Protein AF-A0A0Q6KC93-F1 (afdb_monomer)

Nearest PDB structures (foldseek):
  3crn-assembly1_B  TM=9.146E-01  e=5.328E-09  Methanospirillum hungatei JF-1
  3hv2-assembly1_B  TM=8.925E-01  e=4.393E-09  Pseudomonas protegens Pf-5
  1mvo-assembly1_A-2  TM=8.920E-01  e=1.809E-08  Bacillus subtilis
  6ifh-assembly1_A  TM=8.551E-01  e=2.660E-08  Paenisporosarcina sp. TG-14
  6ont-assembly1_A-2  TM=8.760E-01  e=3.227E-08  Francisella tularensis subsp. novicida U112

Sequence (171 aa):
MLIFGLAVVVIMWRWTAHRGRGTTATITLAAVADGGEAAPAPAEAAEAQERAGSRRLSILAADDDALVLMNTGDLLEDLGLEVAPAYSSQDALEQLSGRDFDRVVTDHAMPRMTGAQLIAEAGARKPALPILLATGYADLPPGVGPIDVPRLSKPFSQLELKRAIETLIRA

pLDDT: mean 75.63, std 21.73, range [31.95, 98.0]

Foldseek 3Di:
DDDDDDPDDDFDWDWDDDPPDDTDGDGDDDDPPPDDDDPDDPVVVVVVVVLVPDDAFEEEEEALPPVVQVVVCVLQVVVVHHYDYDNALVSSVVVVVVDDGQEYEYEQDGPPAGVLNSLVVSCVVPVQHAYEYEYEPPRDDPPPPPPVHHYDYPPDDSVSVVVSVVVRDRD

Structure (mmCIF, N/CA/C/O backbone):
data_AF-A0A0Q6KC93-F1
#
_entry.id   AF-A0A0Q6KC93-F1
#
loop_
_atom_site.group_PDB
_atom_site.id
_atom_site.type_symbol
_atom_site.label_atom_id
_atom_site.label_alt_id
_atom_site.label_comp_id
_atom_site.label_asym_id
_atom_site.label_entity_id
_atom_site.label_seq_id
_atom_site.pdbx_PDB_ins_code
_atom_site.Cartn_x
_atom_site.Cartn_y
_atom_site.Cartn_z
_atom_site.occupancy
_atom_site.B_iso_or_equiv
_atom_site.auth_seq_id
_atom_site.auth_comp_id
_atom_site.auth_asym_id
_atom_site.auth_atom_id
_atom_site.pdbx_PDB_model_num
ATOM 1 N N . MET A 1 1 ? 27.227 -25.083 29.163 1.00 38.88 1 MET A N 1
ATOM 2 C CA . MET A 1 1 ? 27.784 -25.346 27.820 1.00 38.88 1 MET A CA 1
ATOM 3 C C . MET A 1 1 ? 26.665 -25.935 26.976 1.00 38.88 1 MET A C 1
ATOM 5 O O . MET A 1 1 ? 26.320 -27.087 27.183 1.00 38.88 1 MET A O 1
ATOM 9 N N . LEU A 1 2 ? 26.019 -25.117 26.144 1.00 31.95 2 LEU A N 1
ATOM 10 C CA . LEU A 1 2 ? 24.904 -25.508 25.274 1.00 31.95 2 LEU A CA 1
ATOM 11 C C . LEU A 1 2 ? 25.196 -24.919 23.894 1.00 31.95 2 LEU A C 1
ATOM 13 O O . LEU A 1 2 ? 25.348 -23.709 23.752 1.00 31.95 2 LEU A O 1
ATOM 17 N N . ILE A 1 3 ? 25.385 -25.807 22.925 1.00 37.19 3 ILE A N 1
ATOM 18 C CA . ILE A 1 3 ? 25.786 -25.504 21.555 1.00 37.19 3 ILE A CA 1
ATOM 19 C C . ILE A 1 3 ? 24.483 -25.419 20.755 1.00 37.19 3 ILE A C 1
ATOM 21 O O . ILE A 1 3 ? 23.786 -26.423 20.623 1.00 37.19 3 ILE A O 1
ATOM 25 N N . PHE A 1 4 ? 24.115 -24.228 20.280 1.00 35.84 4 PHE A N 1
ATOM 26 C CA . PHE A 1 4 ? 22.975 -24.056 19.379 1.00 35.84 4 PHE A CA 1
ATOM 27 C C . PHE A 1 4 ? 23.345 -24.600 17.993 1.00 35.84 4 PHE A C 1
ATOM 29 O O . PHE A 1 4 ? 24.310 -24.148 17.376 1.00 35.84 4 PHE A O 1
ATOM 36 N N . GLY A 1 5 ? 22.593 -25.600 17.529 1.00 36.56 5 GLY A N 1
ATOM 37 C CA . GLY A 1 5 ? 22.724 -26.182 16.198 1.00 36.56 5 GLY A CA 1
ATOM 38 C C . GLY A 1 5 ? 22.199 -25.223 15.133 1.00 36.56 5 GLY A C 1
ATOM 39 O O . GLY A 1 5 ? 21.010 -24.923 15.088 1.00 36.56 5 GLY A O 1
ATOM 40 N N . LEU A 1 6 ? 23.101 -24.740 14.283 1.00 35.72 6 LEU A N 1
ATOM 41 C CA . LEU A 1 6 ? 22.797 -23.943 13.101 1.00 35.72 6 LEU A CA 1
ATOM 42 C C . LEU A 1 6 ? 22.115 -24.843 12.056 1.00 35.72 6 LEU A C 1
ATOM 44 O O . LEU A 1 6 ? 22.758 -25.722 11.483 1.00 35.72 6 LEU A O 1
ATOM 48 N N . ALA A 1 7 ? 20.824 -24.635 11.796 1.00 35.94 7 ALA A N 1
ATOM 49 C CA . ALA A 1 7 ? 20.159 -25.228 10.641 1.00 35.94 7 ALA A CA 1
ATOM 50 C C . ALA A 1 7 ? 20.674 -24.530 9.372 1.00 35.94 7 ALA A C 1
ATOM 52 O O . ALA A 1 7 ? 20.319 -23.391 9.078 1.00 35.94 7 ALA A O 1
ATOM 53 N N . VAL A 1 8 ? 21.566 -25.197 8.642 1.00 34.81 8 VAL A N 1
ATOM 54 C CA . VAL A 1 8 ? 22.053 -24.728 7.342 1.00 34.81 8 VAL A CA 1
ATOM 55 C C . VAL A 1 8 ? 21.004 -25.080 6.288 1.00 34.81 8 VAL A C 1
ATOM 57 O O . VAL A 1 8 ? 20.840 -26.246 5.933 1.00 34.81 8 VAL A O 1
ATOM 60 N N . VAL A 1 9 ? 20.292 -24.077 5.775 1.00 36.47 9 VAL A N 1
ATOM 61 C CA . VAL A 1 9 ? 19.440 -24.222 4.587 1.00 36.47 9 VAL A CA 1
ATOM 62 C C . VAL A 1 9 ? 20.351 -24.246 3.358 1.00 36.47 9 VAL A C 1
ATOM 64 O O . VAL A 1 9 ? 20.934 -23.231 2.982 1.00 36.47 9 VAL A O 1
ATOM 67 N N . VAL A 1 10 ? 20.517 -25.418 2.743 1.00 37.97 10 VAL A N 1
ATOM 68 C CA . VAL A 1 10 ? 21.302 -25.577 1.510 1.00 37.97 10 VAL A CA 1
ATOM 69 C C . VAL A 1 10 ? 20.408 -25.265 0.309 1.00 37.97 10 VAL A C 1
ATOM 71 O O . VAL A 1 10 ? 19.539 -26.055 -0.049 1.00 37.97 10 VAL A O 1
ATOM 74 N N . ILE A 1 11 ? 20.632 -24.117 -0.331 1.00 42.44 11 ILE A N 1
ATOM 75 C CA . ILE A 1 11 ? 19.969 -23.741 -1.587 1.00 42.44 11 ILE A CA 1
ATOM 76 C C . ILE A 1 11 ? 20.840 -24.241 -2.748 1.00 42.44 11 ILE A C 1
ATOM 78 O O . ILE A 1 11 ? 21.906 -23.687 -3.015 1.00 42.44 11 ILE A O 1
ATOM 82 N N . MET A 1 12 ? 20.412 -25.305 -3.433 1.00 41.84 12 MET A N 1
ATOM 83 C CA . MET A 1 12 ? 21.153 -25.893 -4.556 1.00 41.84 12 MET A CA 1
ATOM 84 C C . MET A 1 12 ? 20.623 -25.361 -5.892 1.00 41.84 12 MET A C 1
ATOM 86 O O . MET A 1 12 ? 19.513 -25.680 -6.308 1.00 41.84 12 MET A O 1
ATOM 90 N N . TRP A 1 13 ? 21.436 -24.565 -6.586 1.00 41.69 13 TRP A N 1
ATOM 91 C CA . TRP A 1 13 ? 21.115 -24.029 -7.910 1.00 41.69 13 TRP A CA 1
ATOM 92 C C . TRP A 1 13 ? 21.650 -24.968 -8.997 1.00 41.69 13 TRP A C 1
ATOM 94 O O . TRP A 1 13 ? 22.854 -25.219 -9.050 1.00 41.69 13 TRP A O 1
ATOM 104 N N . ARG A 1 14 ? 20.789 -25.464 -9.897 1.00 44.19 14 ARG A N 1
ATOM 105 C CA . ARG A 1 14 ? 21.222 -26.214 -11.089 1.00 44.19 14 ARG A CA 1
ATOM 106 C C . ARG A 1 14 ? 20.671 -25.568 -12.355 1.00 44.19 14 ARG A C 1
ATOM 108 O O . ARG A 1 14 ? 19.473 -25.601 -12.603 1.00 44.19 14 ARG A O 1
ATOM 115 N N . TRP A 1 15 ? 21.567 -24.999 -13.157 1.00 42.22 15 TRP A N 1
ATOM 116 C CA . TRP A 1 15 ? 21.251 -24.414 -14.459 1.00 42.22 15 TRP A CA 1
ATOM 117 C C . TRP A 1 15 ? 21.674 -25.376 -15.570 1.00 42.22 15 TRP A C 1
ATOM 119 O O . TRP A 1 15 ? 22.833 -25.783 -15.627 1.00 42.22 15 TRP A O 1
ATOM 129 N N . THR A 1 16 ? 20.763 -25.711 -16.481 1.00 47.91 16 THR A N 1
ATOM 130 C CA . THR A 1 16 ? 21.095 -26.369 -17.753 1.00 47.91 16 THR A CA 1
ATOM 131 C C . THR A 1 16 ? 20.615 -25.480 -18.890 1.00 47.91 16 THR A C 1
ATOM 133 O O . THR A 1 16 ? 19.413 -25.329 -19.091 1.00 47.91 16 THR A O 1
ATOM 136 N N . ALA A 1 17 ? 21.548 -24.866 -19.617 1.00 44.34 17 ALA A N 1
ATOM 137 C CA . ALA A 1 17 ? 21.247 -24.048 -20.786 1.00 44.34 17 ALA A CA 1
ATOM 138 C C . ALA A 1 17 ? 21.820 -24.706 -22.047 1.00 44.34 17 ALA A C 1
ATOM 140 O O . ALA A 1 17 ? 23.004 -25.034 -22.105 1.00 44.34 17 ALA A O 1
ATOM 141 N N . HIS A 1 18 ? 20.989 -24.845 -23.081 1.00 55.06 18 HIS A N 1
ATOM 142 C CA . HIS A 1 18 ? 21.415 -25.213 -24.430 1.00 55.06 18 HIS A CA 1
ATOM 143 C C . HIS A 1 18 ? 21.065 -24.059 -25.377 1.00 55.06 18 HIS A C 1
ATOM 145 O O . HIS A 1 18 ? 19.914 -23.617 -25.419 1.00 55.06 18 HIS A O 1
ATOM 151 N N . ARG A 1 19 ? 22.046 -23.543 -26.136 1.00 48.16 19 ARG A N 1
ATOM 152 C CA . ARG A 1 19 ? 21.802 -22.466 -27.113 1.00 48.16 19 ARG A CA 1
ATOM 153 C C . ARG A 1 19 ? 20.715 -22.911 -28.105 1.00 48.16 19 ARG A C 1
ATOM 155 O O . ARG A 1 19 ? 20.886 -23.913 -28.791 1.00 48.16 19 ARG A O 1
ATOM 162 N N . GLY A 1 20 ? 19.611 -22.162 -28.163 1.00 54.56 20 GLY A N 1
ATOM 163 C CA . GLY A 1 20 ? 18.525 -22.347 -29.136 1.00 54.56 20 GLY A CA 1
ATOM 164 C C . GLY A 1 20 ? 17.288 -23.139 -28.682 1.00 54.56 20 GLY A C 1
ATOM 165 O O . GLY A 1 20 ? 16.437 -23.394 -29.527 1.00 54.56 20 GLY A O 1
ATOM 166 N N . ARG A 1 21 ? 17.146 -23.537 -27.402 1.00 55.81 21 ARG A N 1
ATOM 167 C CA . ARG A 1 21 ? 15.979 -24.328 -26.924 1.00 55.81 21 ARG A CA 1
ATOM 168 C C . ARG A 1 21 ? 15.258 -23.805 -25.669 1.00 55.81 21 ARG A C 1
ATOM 170 O O . ARG A 1 21 ? 14.437 -24.514 -25.100 1.00 55.81 21 ARG A O 1
ATOM 177 N N . GLY A 1 22 ? 15.502 -22.555 -25.284 1.00 44.25 22 GLY A N 1
ATOM 178 C CA . GLY A 1 22 ? 14.903 -21.960 -24.086 1.00 44.25 22 GLY A CA 1
ATOM 179 C C . GLY A 1 22 ? 15.606 -22.380 -22.791 1.00 44.25 22 GLY A C 1
ATOM 180 O O . GLY A 1 22 ? 16.408 -23.314 -22.767 1.00 44.25 22 GLY A O 1
ATOM 181 N N . THR A 1 23 ? 15.331 -21.638 -21.721 1.00 51.00 23 THR A N 1
ATOM 182 C CA . THR A 1 23 ? 15.936 -21.819 -20.395 1.00 51.00 23 THR A CA 1
ATOM 183 C C . THR A 1 23 ? 14.866 -22.353 -19.449 1.00 51.00 23 THR A C 1
ATOM 185 O O . THR A 1 23 ? 13.831 -21.718 -19.281 1.00 51.00 23 THR A O 1
ATOM 188 N N . THR A 1 24 ? 15.092 -23.516 -18.834 1.00 44.88 24 THR A N 1
ATOM 189 C CA . THR A 1 24 ? 14.241 -24.042 -17.754 1.00 44.88 24 THR A CA 1
ATOM 190 C C . THR A 1 24 ? 15.027 -23.972 -16.453 1.00 44.88 24 THR A C 1
ATOM 192 O O . THR A 1 24 ? 16.073 -24.607 -16.330 1.00 44.88 24 THR A O 1
ATOM 195 N N . ALA A 1 25 ? 14.538 -23.182 -15.499 1.00 42.47 25 ALA A N 1
ATOM 196 C CA . ALA A 1 25 ? 15.054 -23.145 -14.138 1.00 42.47 25 ALA A CA 1
ATOM 197 C C . ALA A 1 25 ? 14.071 -23.894 -13.232 1.00 42.47 25 ALA A C 1
ATOM 199 O O . ALA A 1 25 ? 12.903 -23.525 -13.141 1.00 42.47 25 ALA A O 1
ATOM 200 N N . THR A 1 26 ? 14.535 -24.961 -12.587 1.00 44.00 26 THR A N 1
ATOM 201 C CA . THR A 1 26 ? 13.750 -25.717 -11.605 1.00 44.00 26 THR A CA 1
ATOM 202 C C . THR A 1 26 ? 14.267 -25.380 -10.217 1.00 44.00 26 THR A C 1
ATOM 204 O O . THR A 1 26 ? 15.434 -25.628 -9.914 1.00 44.00 26 THR A O 1
ATOM 207 N N . ILE A 1 27 ? 13.400 -24.826 -9.372 1.00 63.44 27 ILE A N 1
ATOM 208 C CA . ILE A 1 27 ? 13.693 -24.580 -7.960 1.00 63.44 27 ILE A CA 1
ATOM 209 C C . ILE A 1 27 ? 13.099 -25.741 -7.163 1.00 63.44 27 ILE A C 1
ATOM 211 O O . ILE A 1 27 ? 11.928 -26.071 -7.328 1.00 63.44 27 ILE A O 1
ATOM 215 N N . THR A 1 28 ? 13.911 -26.382 -6.321 1.00 47.75 28 THR A N 1
ATOM 216 C CA . THR A 1 28 ? 13.444 -27.403 -5.372 1.00 47.75 28 THR A CA 1
ATOM 217 C C . THR A 1 28 ? 13.583 -26.837 -3.967 1.00 47.75 28 THR A C 1
ATOM 219 O O . THR A 1 28 ? 14.697 -26.599 -3.505 1.00 47.75 28 THR A O 1
ATOM 222 N N . LEU A 1 29 ? 12.452 -26.592 -3.311 1.00 62.19 29 LEU A N 1
ATOM 223 C CA . LEU A 1 29 ? 12.385 -26.180 -1.912 1.00 62.19 29 LEU A CA 1
ATOM 224 C C . LEU A 1 29 ? 12.108 -27.424 -1.067 1.00 62.19 29 LEU A C 1
ATOM 226 O O . LEU A 1 29 ? 11.199 -28.195 -1.376 1.00 62.19 29 LEU A O 1
ATOM 230 N N . ALA A 1 30 ? 12.893 -27.632 -0.014 1.00 46.12 30 ALA A N 1
ATOM 231 C CA . ALA A 1 30 ? 12.567 -28.641 0.981 1.00 46.12 30 ALA A CA 1
ATOM 232 C C . ALA A 1 30 ? 11.374 -28.130 1.795 1.00 46.12 30 ALA A C 1
ATOM 234 O O . ALA A 1 30 ? 11.501 -27.157 2.537 1.00 46.12 30 ALA A O 1
ATOM 235 N N . ALA A 1 31 ? 10.215 -28.766 1.632 1.00 48.22 31 ALA A N 1
ATOM 236 C CA . ALA A 1 31 ? 9.082 -28.535 2.511 1.00 48.22 31 ALA A CA 1
ATOM 237 C C . ALA A 1 31 ? 9.454 -29.035 3.913 1.00 48.22 31 ALA A C 1
ATOM 239 O O . ALA A 1 31 ? 9.736 -30.221 4.103 1.00 48.22 31 ALA A O 1
ATOM 240 N N . VAL A 1 32 ? 9.471 -28.133 4.892 1.00 50.66 32 VAL A N 1
ATOM 241 C CA . VAL A 1 32 ? 9.404 -28.531 6.296 1.00 50.66 32 VAL A CA 1
ATOM 242 C C . VAL A 1 32 ? 7.960 -28.967 6.502 1.00 50.66 32 VAL A C 1
ATOM 244 O O . VAL A 1 32 ? 7.049 -28.157 6.356 1.00 50.66 32 VAL A O 1
ATOM 247 N N . ALA A 1 33 ? 7.739 -30.261 6.730 1.00 48.12 33 ALA A N 1
ATOM 248 C CA . ALA A 1 33 ? 6.437 -30.739 7.162 1.00 48.12 33 ALA A CA 1
ATOM 249 C C . ALA A 1 33 ? 6.180 -30.113 8.532 1.00 48.12 33 ALA A C 1
ATOM 251 O O . ALA A 1 33 ? 6.790 -30.539 9.515 1.00 48.12 33 ALA A O 1
ATOM 252 N N . ASP A 1 34 ? 5.353 -29.070 8.576 1.00 47.22 34 ASP A N 1
ATOM 253 C CA . ASP A 1 34 ? 4.895 -28.552 9.852 1.00 47.22 34 ASP A CA 1
ATOM 254 C C . ASP A 1 34 ? 4.010 -29.630 10.475 1.00 47.22 34 ASP A C 1
ATOM 256 O O . ASP A 1 34 ? 3.041 -30.123 9.886 1.00 47.22 34 ASP A O 1
ATOM 260 N N . GLY A 1 35 ? 4.490 -30.132 11.602 1.00 47.22 35 GLY A N 1
ATOM 261 C CA . GLY A 1 35 ? 3.932 -31.281 12.271 1.00 47.22 35 GLY A CA 1
ATOM 262 C C . GLY A 1 35 ? 2.678 -30.873 13.013 1.00 47.22 35 GLY A C 1
ATOM 263 O O . GLY A 1 35 ? 2.770 -30.237 14.051 1.00 47.22 35 GLY A O 1
ATOM 264 N N . GLY A 1 36 ? 1.539 -31.365 12.534 1.00 41.00 36 GLY A N 1
ATOM 265 C CA . GLY A 1 36 ? 0.337 -31.540 13.337 1.00 41.00 36 GLY A CA 1
ATOM 266 C C . GLY A 1 36 ? -0.481 -30.271 13.521 1.00 41.00 36 GLY A C 1
ATOM 267 O O . GLY A 1 36 ? -0.063 -29.312 14.158 1.00 41.00 36 GLY A O 1
ATOM 268 N N . GLU A 1 37 ? -1.716 -30.331 13.039 1.00 48.75 37 GLU A N 1
ATOM 269 C CA . GLU A 1 37 ? -2.778 -29.426 13.452 1.00 48.75 37 GLU A CA 1
ATOM 270 C C . GLU A 1 37 ? -3.057 -29.654 14.945 1.00 48.75 37 GLU A C 1
ATOM 272 O O . GLU A 1 37 ? -3.834 -30.521 15.351 1.00 48.75 37 GLU A O 1
ATOM 277 N N . ALA A 1 38 ? -2.310 -28.934 15.779 1.00 50.03 38 ALA A N 1
ATOM 278 C CA . ALA A 1 38 ? -2.589 -28.796 17.191 1.00 50.03 38 ALA A CA 1
ATOM 279 C C . ALA A 1 38 ? -3.820 -27.899 17.330 1.00 50.03 38 ALA A C 1
ATOM 281 O O . ALA A 1 38 ? -3.885 -26.823 16.741 1.00 50.03 38 ALA A O 1
ATOM 282 N N . ALA A 1 39 ? -4.803 -28.357 18.105 1.00 57.16 39 ALA A N 1
ATOM 283 C CA . ALA A 1 39 ? -5.952 -27.542 18.470 1.00 57.16 39 ALA A CA 1
ATOM 284 C C . ALA A 1 39 ? -5.477 -26.183 19.023 1.00 57.16 39 ALA A C 1
ATOM 286 O O . ALA A 1 39 ? -4.507 -26.166 19.792 1.00 57.16 39 ALA A O 1
ATOM 287 N N . PRO A 1 40 ? -6.144 -25.074 18.655 1.00 48.06 40 PRO A N 1
ATOM 288 C CA . PRO A 1 40 ? -5.644 -23.741 18.940 1.00 48.06 40 PRO A CA 1
ATOM 289 C C . PRO A 1 40 ? -5.444 -23.539 20.440 1.00 48.06 40 PRO A C 1
ATOM 291 O O . PRO A 1 40 ? -6.283 -23.920 21.267 1.00 48.06 40 PRO A O 1
ATOM 294 N N . ALA A 1 41 ? -4.298 -22.966 20.795 1.00 57.56 41 ALA A N 1
ATOM 295 C CA . ALA A 1 41 ? -3.937 -22.723 22.182 1.00 57.56 41 ALA A CA 1
ATOM 296 C C . ALA A 1 41 ? -4.899 -21.684 22.803 1.00 57.56 41 ALA A C 1
ATOM 298 O O . ALA A 1 41 ? -5.410 -20.814 22.098 1.00 57.56 41 ALA A O 1
ATOM 299 N N . PRO A 1 42 ? -5.118 -21.684 24.132 1.00 57.75 42 PRO A N 1
ATOM 300 C CA . PRO A 1 42 ? -6.019 -20.734 24.801 1.00 57.75 42 PRO A CA 1
ATOM 301 C C . PRO A 1 42 ? -5.726 -19.244 24.530 1.00 57.75 42 PRO A C 1
ATOM 303 O O . PRO A 1 42 ? -6.614 -18.410 24.691 1.00 57.75 42 PRO A O 1
ATOM 306 N N . ALA A 1 43 ? -4.502 -18.907 24.109 1.00 56.88 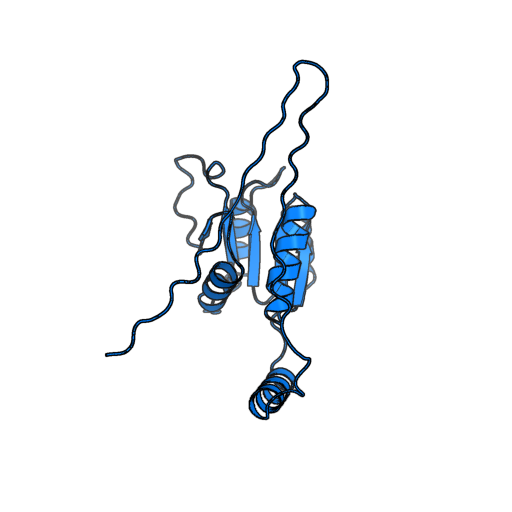43 ALA A N 1
ATOM 307 C CA . ALA A 1 43 ? -4.117 -17.559 23.694 1.00 56.88 43 ALA A CA 1
ATOM 308 C C . ALA A 1 43 ? -4.725 -17.152 22.334 1.00 56.88 43 ALA A C 1
ATOM 310 O O . ALA A 1 43 ? -5.199 -16.029 22.196 1.00 56.88 43 ALA A O 1
ATOM 311 N N . GLU A 1 44 ? -4.816 -18.068 21.365 1.00 54.91 44 GLU A N 1
ATOM 312 C CA . GLU A 1 44 ? -5.378 -17.794 20.031 1.00 54.91 44 GLU A CA 1
ATOM 313 C C . GLU A 1 44 ? -6.895 -17.568 20.085 1.00 54.91 44 GLU A C 1
ATOM 315 O O . GLU A 1 44 ? -7.432 -16.735 19.358 1.00 54.91 44 GLU A O 1
ATOM 320 N N . ALA A 1 45 ? -7.594 -18.254 20.996 1.00 54.78 45 ALA A N 1
ATOM 321 C CA . ALA A 1 45 ? -9.021 -18.034 21.231 1.00 54.78 45 ALA A CA 1
ATOM 322 C C . ALA A 1 45 ? -9.303 -16.651 21.849 1.00 54.78 45 ALA A C 1
ATOM 324 O O . ALA A 1 45 ? -10.288 -16.007 21.491 1.00 54.78 45 ALA A O 1
ATOM 325 N N . ALA A 1 46 ? -8.428 -16.169 22.739 1.00 56.41 46 ALA A N 1
ATOM 326 C CA . ALA A 1 46 ? -8.535 -14.830 23.316 1.00 56.41 46 ALA A CA 1
ATOM 327 C C . ALA A 1 46 ? -8.257 -13.736 22.268 1.00 56.41 46 ALA A C 1
ATOM 329 O O . ALA A 1 46 ? -9.023 -12.777 22.173 1.00 56.41 46 ALA A O 1
ATOM 330 N N . GLU A 1 47 ? -7.242 -13.921 21.417 1.00 54.81 47 GLU A N 1
ATOM 331 C CA . GLU A 1 47 ? -6.961 -13.020 20.291 1.00 54.81 47 GLU A CA 1
ATOM 332 C C . GLU A 1 47 ? -8.090 -13.008 19.250 1.00 54.81 47 GLU A C 1
ATOM 334 O O . GLU A 1 47 ? -8.436 -11.953 18.720 1.00 54.81 47 GLU A O 1
ATOM 339 N N . ALA A 1 48 ? -8.702 -14.160 18.960 1.00 53.84 48 ALA A N 1
ATOM 340 C CA . ALA A 1 48 ? -9.854 -14.244 18.063 1.00 53.84 48 ALA A CA 1
ATOM 341 C C . ALA A 1 48 ? -11.075 -13.493 18.625 1.00 53.84 48 ALA A C 1
ATOM 343 O O . ALA A 1 48 ? -11.803 -12.839 17.876 1.00 53.84 48 ALA A O 1
ATOM 344 N N . GLN A 1 49 ? -11.273 -13.541 19.945 1.00 51.03 49 GLN A N 1
ATOM 345 C CA . GLN A 1 49 ? -12.358 -12.840 20.631 1.00 51.03 49 GLN A CA 1
ATOM 346 C C . GLN A 1 49 ? -12.130 -11.319 20.688 1.00 51.03 49 GLN A C 1
ATOM 348 O O . GLN A 1 49 ? -13.082 -10.551 20.560 1.00 51.03 49 GLN A O 1
ATOM 353 N N . GLU A 1 50 ? -10.878 -10.870 20.810 1.00 54.34 50 GLU A N 1
ATOM 354 C CA . GLU A 1 50 ? -10.503 -9.452 20.724 1.00 54.34 50 GLU A CA 1
ATOM 355 C C . GLU A 1 50 ? -10.628 -8.914 19.284 1.00 54.34 50 GLU A C 1
ATOM 357 O O . GLU A 1 50 ? -11.190 -7.837 19.064 1.00 54.34 50 GLU A O 1
ATOM 362 N N . ARG A 1 51 ? -10.238 -9.711 18.274 1.00 54.41 51 ARG A N 1
ATOM 363 C CA . ARG A 1 51 ? -10.491 -9.409 16.849 1.00 54.41 51 ARG A CA 1
ATOM 364 C C . ARG A 1 51 ? -11.982 -9.318 16.521 1.00 54.41 51 ARG A C 1
ATOM 366 O O . ARG A 1 51 ? -12.354 -8.536 15.655 1.00 54.41 51 ARG A O 1
ATOM 373 N N . ALA A 1 52 ? -12.841 -10.075 17.206 1.00 53.50 52 ALA A N 1
ATOM 374 C CA . ALA A 1 52 ? -14.288 -10.028 16.989 1.00 53.50 52 ALA A CA 1
ATOM 375 C C . ALA A 1 52 ? -14.938 -8.710 17.465 1.00 53.50 52 ALA A C 1
ATOM 377 O O . ALA A 1 52 ? -16.025 -8.370 17.000 1.00 53.50 52 ALA A O 1
ATOM 378 N N . GLY A 1 53 ? -14.283 -7.961 18.364 1.00 51.59 53 GLY A N 1
ATOM 379 C CA . GLY A 1 53 ? -14.744 -6.651 18.847 1.00 51.59 53 GLY A CA 1
ATOM 380 C C . GLY A 1 53 ? -14.140 -5.446 18.114 1.00 51.59 53 GLY A C 1
ATOM 381 O O . GLY A 1 53 ? -14.700 -4.351 18.178 1.00 51.59 53 GLY A O 1
ATOM 382 N N . SER A 1 54 ? -13.022 -5.628 17.406 1.00 64.38 54 SER A N 1
ATOM 383 C CA . SER A 1 54 ? -12.347 -4.566 16.655 1.00 64.38 54 SER A CA 1
ATOM 384 C C . SER A 1 54 ? -12.812 -4.558 15.198 1.00 64.38 54 SER A C 1
ATOM 386 O O . SER A 1 54 ? -12.664 -5.545 14.477 1.00 64.38 54 SER A O 1
ATOM 388 N N . ARG A 1 55 ? -13.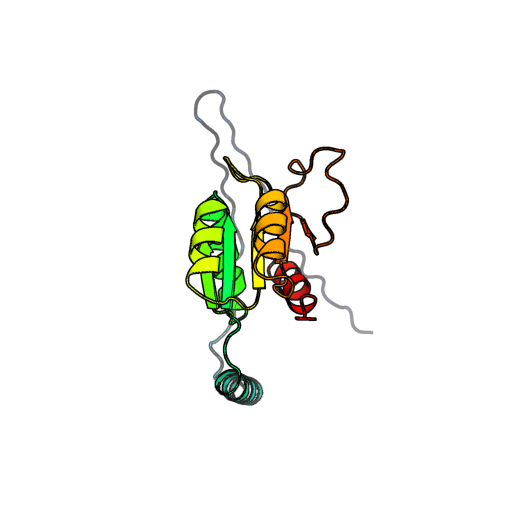392 -3.443 14.733 1.00 80.44 55 ARG A N 1
ATOM 389 C CA . ARG A 1 55 ? -13.727 -3.266 13.310 1.00 80.44 55 ARG A CA 1
ATOM 390 C C . ARG A 1 55 ? -12.448 -3.436 12.480 1.00 80.44 55 ARG A C 1
ATOM 392 O O . ARG A 1 55 ? -11.462 -2.746 12.732 1.00 80.44 55 ARG A O 1
ATOM 399 N N . ARG A 1 56 ? -12.488 -4.300 11.458 1.00 87.69 56 ARG A N 1
ATOM 400 C CA . ARG A 1 56 ? -11.386 -4.449 10.493 1.00 87.69 56 ARG A CA 1
ATOM 401 C C . ARG A 1 56 ? -11.096 -3.106 9.821 1.00 87.69 56 ARG A C 1
ATOM 403 O O . ARG A 1 56 ? -12.017 -2.433 9.356 1.00 87.69 56 ARG A O 1
ATOM 410 N N . LEU A 1 57 ? -9.824 -2.717 9.788 1.00 91.50 57 LEU A N 1
ATOM 411 C CA . LEU A 1 57 ? -9.394 -1.515 9.078 1.00 91.50 57 LEU A CA 1
ATOM 412 C C . LEU A 1 57 ? -9.558 -1.739 7.575 1.00 91.50 57 LEU A C 1
ATOM 414 O O . LEU A 1 57 ? -9.102 -2.756 7.053 1.00 91.50 57 LEU A O 1
ATOM 418 N N . SER A 1 58 ? -10.184 -0.781 6.896 1.00 95.38 58 SER A N 1
ATOM 419 C CA . SER A 1 58 ? -10.382 -0.831 5.447 1.00 95.38 58 SER A CA 1
ATOM 420 C C . SER A 1 58 ? -9.239 -0.116 4.724 1.00 95.38 58 SER A C 1
ATOM 422 O O . SER A 1 58 ? -8.981 1.064 4.969 1.00 95.38 58 SER A O 1
ATOM 424 N N . ILE A 1 59 ? -8.544 -0.821 3.837 1.00 96.44 59 ILE A N 1
ATOM 425 C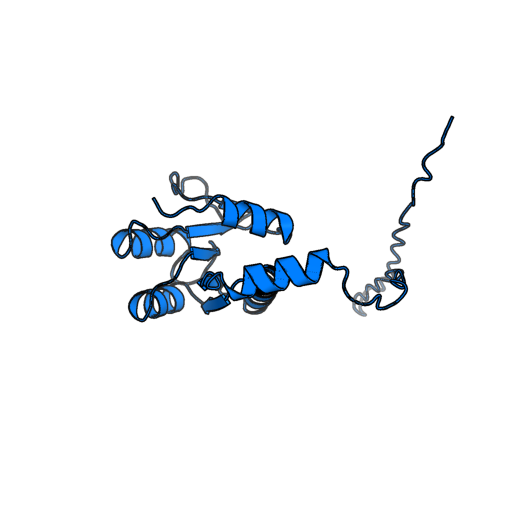 CA . ILE A 1 59 ? -7.374 -0.347 3.097 1.00 96.44 59 ILE A CA 1
ATOM 426 C C . ILE A 1 59 ? -7.709 -0.304 1.609 1.00 96.44 59 ILE A C 1
ATOM 428 O O . ILE A 1 59 ? -8.138 -1.302 1.038 1.00 96.44 59 ILE A O 1
ATOM 432 N N . LEU A 1 60 ? -7.461 0.830 0.961 1.00 97.88 60 LEU A N 1
ATOM 433 C CA . LEU A 1 60 ? -7.445 0.916 -0.499 1.00 97.88 60 LEU A CA 1
ATOM 434 C C . LEU A 1 60 ? -6.030 0.610 -0.996 1.00 97.88 60 LEU A C 1
ATOM 436 O O . LEU A 1 60 ? -5.099 1.335 -0.649 1.00 97.88 60 LEU A O 1
ATOM 440 N N . ALA A 1 61 ? -5.863 -0.441 -1.791 1.00 97.75 61 ALA A N 1
ATOM 441 C CA . ALA A 1 61 ? -4.595 -0.797 -2.419 1.00 97.75 61 ALA A CA 1
ATOM 442 C C . ALA A 1 61 ? -4.646 -0.432 -3.909 1.00 97.75 61 ALA A C 1
ATOM 444 O O . ALA A 1 61 ? -5.554 -0.874 -4.605 1.00 97.75 61 ALA A O 1
ATOM 445 N N . ALA A 1 62 ? -3.703 0.378 -4.390 1.00 97.44 62 ALA A N 1
ATOM 446 C CA . ALA A 1 62 ? -3.651 0.850 -5.771 1.00 97.44 62 ALA A CA 1
ATOM 447 C C . ALA A 1 62 ? -2.338 0.453 -6.455 1.00 97.44 62 ALA A C 1
ATOM 449 O O . ALA A 1 62 ? -1.262 0.851 -6.008 1.00 97.44 62 ALA A O 1
ATOM 450 N N . ASP A 1 63 ? -2.436 -0.311 -7.538 1.00 95.56 63 ASP A N 1
ATOM 451 C CA . ASP A 1 63 ? -1.311 -0.742 -8.374 1.00 95.56 63 ASP A CA 1
ATOM 452 C C . ASP A 1 63 ? -1.864 -1.124 -9.758 1.00 95.56 63 ASP A C 1
ATOM 454 O O . ASP A 1 63 ? -2.941 -1.720 -9.844 1.00 95.56 63 ASP A O 1
ATOM 458 N N . ASP A 1 64 ? -1.193 -0.745 -10.846 1.00 95.12 64 ASP A N 1
ATOM 459 C CA . ASP A 1 64 ? -1.641 -1.084 -12.201 1.00 95.12 64 ASP A CA 1
ATOM 460 C C . ASP A 1 64 ? -1.232 -2.498 -12.635 1.00 95.12 64 ASP A C 1
ATOM 462 O O . ASP A 1 64 ? -1.841 -3.059 -13.553 1.00 95.12 64 ASP A O 1
ATOM 466 N N . ASP A 1 65 ? -0.264 -3.112 -11.950 1.00 95.06 65 ASP A N 1
ATOM 467 C CA . ASP A 1 65 ? 0.055 -4.522 -12.123 1.00 95.06 65 ASP A CA 1
ATOM 468 C C . ASP A 1 65 ? -0.869 -5.379 -11.245 1.00 95.06 65 ASP A C 1
ATOM 470 O O . ASP A 1 65 ? -0.743 -5.452 -10.020 1.00 95.06 65 ASP A O 1
ATOM 474 N N . ALA A 1 66 ? -1.799 -6.085 -11.893 1.00 94.75 66 ALA A N 1
ATOM 475 C CA . ALA A 1 66 ? -2.775 -6.928 -11.212 1.00 94.75 66 ALA A CA 1
ATOM 476 C C . ALA A 1 66 ? -2.138 -8.019 -10.332 1.00 94.75 66 ALA A C 1
ATOM 478 O O . ALA A 1 66 ? -2.702 -8.347 -9.292 1.00 94.75 66 ALA A O 1
ATOM 479 N N . LEU A 1 67 ? -0.980 -8.578 -10.706 1.00 94.12 67 LEU A N 1
ATOM 480 C CA . LEU A 1 67 ? -0.315 -9.609 -9.903 1.00 94.12 67 LEU A CA 1
ATOM 481 C C . LEU A 1 67 ? 0.324 -9.006 -8.652 1.00 94.12 67 LEU A C 1
ATOM 483 O O . LEU A 1 67 ? 0.250 -9.600 -7.575 1.00 94.12 67 LEU A O 1
ATOM 487 N N . VAL A 1 68 ? 0.922 -7.820 -8.777 1.00 94.00 68 VAL A N 1
ATOM 488 C CA . VAL A 1 68 ? 1.478 -7.091 -7.629 1.00 94.00 68 VAL A CA 1
ATOM 489 C C . VAL A 1 68 ? 0.362 -6.637 -6.693 1.00 94.00 68 VAL A C 1
ATOM 491 O O . VAL A 1 68 ? 0.505 -6.760 -5.472 1.00 94.00 68 VAL A O 1
ATOM 494 N N . LEU A 1 69 ? -0.761 -6.176 -7.249 1.00 95.75 69 LEU A N 1
ATOM 495 C CA . LEU A 1 69 ? -1.940 -5.794 -6.484 1.00 95.75 69 LEU A CA 1
ATOM 496 C C . LEU A 1 69 ? -2.530 -6.983 -5.724 1.00 95.75 69 LEU A C 1
ATOM 498 O O . LEU A 1 69 ? -2.792 -6.853 -4.533 1.00 95.75 69 LEU A O 1
ATOM 502 N N . MET A 1 70 ? -2.690 -8.135 -6.384 1.00 95.75 70 MET A N 1
ATOM 503 C CA . MET A 1 70 ? -3.166 -9.369 -5.748 1.00 95.75 70 MET A CA 1
ATOM 504 C C . MET A 1 70 ? -2.246 -9.783 -4.603 1.00 95.75 70 MET A C 1
ATOM 506 O O . MET A 1 70 ? -2.709 -9.929 -3.481 1.00 95.75 70 MET A O 1
ATOM 510 N N . ASN A 1 71 ? -0.934 -9.855 -4.844 1.00 95.19 71 ASN A N 1
ATOM 511 C CA . ASN A 1 71 ? 0.025 -10.207 -3.798 1.00 95.19 71 ASN A CA 1
ATOM 512 C C . ASN A 1 71 ? 0.005 -9.206 -2.631 1.00 95.19 71 ASN A C 1
ATOM 514 O O . ASN A 1 71 ? 0.076 -9.594 -1.472 1.00 95.19 71 ASN A O 1
ATOM 518 N N . THR A 1 72 ? -0.094 -7.905 -2.912 1.00 94.88 72 THR A N 1
ATOM 519 C CA . THR A 1 72 ? -0.201 -6.888 -1.856 1.00 94.88 72 THR A CA 1
ATOM 520 C C . THR A 1 72 ? -1.513 -7.032 -1.085 1.00 94.88 72 THR A C 1
ATOM 522 O O . THR A 1 72 ? -1.508 -6.895 0.135 1.00 94.88 72 THR A O 1
ATOM 525 N N . GLY A 1 73 ? -2.614 -7.337 -1.775 1.00 96.06 73 GLY A N 1
ATOM 526 C CA . GLY A 1 73 ? -3.909 -7.639 -1.173 1.00 96.06 73 GLY A CA 1
ATOM 527 C C . GLY A 1 73 ? -3.836 -8.832 -0.228 1.00 96.06 73 GLY A C 1
ATOM 528 O O . GLY A 1 73 ? -4.160 -8.669 0.943 1.00 96.06 73 GLY A O 1
ATOM 529 N N . ASP A 1 74 ? -3.301 -9.965 -0.684 1.00 96.06 74 ASP A N 1
ATOM 530 C CA . ASP A 1 74 ? -3.136 -11.178 0.129 1.00 96.06 74 ASP A CA 1
ATOM 531 C C . ASP A 1 74 ? -2.333 -10.882 1.410 1.00 96.06 74 ASP A C 1
ATOM 533 O O . ASP A 1 74 ? -2.749 -11.215 2.520 1.00 96.06 74 ASP A O 1
ATOM 537 N N . LEU A 1 75 ? -1.219 -10.146 1.286 1.00 95.19 75 LEU A N 1
ATOM 538 C CA . LEU A 1 75 ? -0.397 -9.755 2.435 1.00 95.19 75 LEU A CA 1
ATOM 539 C C . LEU A 1 75 ? -1.152 -8.887 3.452 1.00 95.19 75 LEU A C 1
A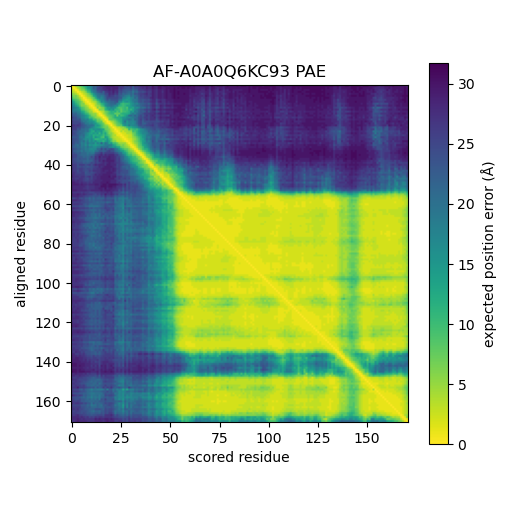TOM 541 O O . LEU A 1 75 ? -0.867 -8.979 4.644 1.00 95.19 75 LEU A O 1
ATOM 545 N N . LEU A 1 76 ? -2.059 -8.019 3.000 1.00 95.12 76 LEU A N 1
ATOM 546 C CA . LEU A 1 76 ? -2.885 -7.161 3.856 1.00 95.12 76 LEU A CA 1
ATOM 547 C C . LEU A 1 76 ? -4.042 -7.941 4.497 1.00 95.12 76 LEU A C 1
ATOM 549 O O . LEU A 1 76 ? -4.345 -7.733 5.673 1.00 95.12 76 LEU A O 1
ATOM 553 N N . GLU A 1 77 ? -4.680 -8.835 3.747 1.00 95.12 77 GLU A N 1
ATOM 554 C CA . GLU A 1 77 ? -5.772 -9.682 4.232 1.00 95.12 77 GLU A CA 1
ATOM 555 C C . GLU A 1 77 ? -5.292 -10.657 5.313 1.00 95.12 77 GLU A C 1
ATOM 557 O O . GLU A 1 77 ? -5.955 -10.801 6.345 1.00 95.12 77 GLU A O 1
ATOM 562 N N . ASP A 1 78 ? -4.096 -11.229 5.147 1.00 92.88 78 ASP A N 1
ATOM 563 C CA . ASP A 1 78 ? -3.422 -12.055 6.156 1.00 92.88 78 ASP A CA 1
ATOM 564 C C . ASP A 1 78 ? -3.156 -11.292 7.469 1.00 92.88 78 ASP A C 1
ATOM 566 O O . ASP A 1 78 ? -3.136 -11.878 8.555 1.00 92.88 78 ASP A O 1
ATOM 570 N N . LEU A 1 79 ? -3.003 -9.962 7.402 1.00 90.62 79 LEU A N 1
ATOM 571 C CA . LEU A 1 79 ? -2.903 -9.086 8.578 1.00 90.62 79 LEU A CA 1
ATOM 572 C C . LEU A 1 79 ? -4.270 -8.792 9.225 1.00 90.62 79 LEU A C 1
ATOM 574 O O . LEU A 1 79 ? -4.344 -8.051 10.207 1.00 90.62 79 LEU A O 1
ATOM 578 N N . GLY A 1 80 ? -5.357 -9.366 8.705 1.00 92.56 80 GLY A N 1
ATOM 579 C CA . GLY A 1 80 ? -6.724 -9.178 9.189 1.00 92.56 80 GLY A CA 1
ATOM 580 C C . GLY A 1 80 ? -7.398 -7.897 8.690 1.00 92.56 80 GLY A C 1
ATOM 581 O O . GLY A 1 80 ? -8.461 -7.535 9.204 1.00 92.56 80 GLY A O 1
ATOM 582 N N . LEU A 1 81 ? -6.803 -7.213 7.711 1.00 94.12 81 LEU A N 1
ATOM 583 C CA . LEU A 1 81 ? -7.319 -5.975 7.126 1.00 94.12 81 LEU A CA 1
ATOM 584 C C . LEU A 1 81 ? -8.367 -6.293 6.048 1.00 94.12 81 LEU A C 1
ATOM 586 O O . LEU A 1 81 ? -8.371 -7.373 5.465 1.00 94.12 81 LEU A O 1
ATOM 590 N N . GLU A 1 82 ? -9.283 -5.361 5.796 1.00 96.06 82 GLU A N 1
ATOM 591 C CA . GLU A 1 82 ? -10.204 -5.434 4.657 1.00 96.06 82 GLU A CA 1
ATOM 592 C C . GLU A 1 82 ? -9.584 -4.667 3.487 1.00 96.06 82 GLU A C 1
ATOM 594 O O . GLU A 1 82 ? -9.255 -3.492 3.644 1.00 96.06 82 GLU A O 1
ATOM 599 N N . VAL A 1 83 ? -9.429 -5.300 2.323 1.00 97.00 83 VAL A N 1
ATOM 600 C CA . VAL A 1 83 ? -8.750 -4.691 1.172 1.00 97.00 83 VAL A CA 1
ATOM 601 C C . VAL A 1 83 ? -9.733 -4.357 0.059 1.00 97.00 83 VAL A C 1
ATOM 603 O O . VAL A 1 83 ? -10.582 -5.154 -0.330 1.00 97.00 83 VAL A O 1
ATOM 606 N N . ALA A 1 84 ? -9.584 -3.159 -0.489 1.00 98.00 84 ALA A N 1
ATOM 607 C CA . ALA A 1 84 ? -10.211 -2.729 -1.722 1.00 98.00 84 ALA A CA 1
ATOM 608 C C . ALA A 1 84 ? -9.139 -2.556 -2.805 1.00 98.00 84 ALA A C 1
ATOM 610 O O . ALA A 1 84 ? -8.304 -1.660 -2.669 1.00 98.00 84 ALA A O 1
ATOM 611 N N . PRO A 1 85 ? -9.132 -3.380 -3.864 1.00 97.81 85 PRO A N 1
ATOM 612 C CA . PRO A 1 85 ? -8.195 -3.213 -4.966 1.00 97.81 85 PRO A CA 1
ATOM 613 C C . PRO A 1 85 ? -8.618 -2.056 -5.882 1.00 97.81 85 PRO A C 1
ATOM 615 O O . PRO A 1 85 ? -9.804 -1.874 -6.164 1.00 97.81 85 PRO A O 1
ATOM 618 N N . ALA A 1 86 ? -7.636 -1.305 -6.372 1.00 97.94 86 ALA A N 1
ATOM 619 C CA . ALA A 1 86 ? -7.771 -0.315 -7.429 1.00 97.94 86 ALA A CA 1
ATOM 620 C C . ALA A 1 86 ? -6.670 -0.518 -8.478 1.00 97.94 86 ALA A C 1
ATOM 622 O O . ALA A 1 86 ? -5.483 -0.488 -8.164 1.00 97.94 86 ALA A O 1
ATOM 623 N N . TYR A 1 87 ? -7.053 -0.678 -9.742 1.00 96.62 87 TYR A N 1
ATOM 624 C CA . TYR A 1 87 ? -6.123 -1.032 -10.828 1.00 96.62 87 TYR A CA 1
ATOM 625 C C . TYR A 1 87 ? -5.488 0.191 -11.511 1.00 96.62 87 TYR A C 1
ATOM 627 O O . TYR A 1 87 ? -4.894 0.097 -12.584 1.00 96.62 87 TYR A O 1
ATOM 635 N N . SER A 1 88 ? -5.712 1.384 -10.957 1.00 95.69 88 SER A N 1
ATOM 636 C CA . SER A 1 88 ? -5.098 2.636 -11.400 1.00 95.69 88 SER A CA 1
ATOM 637 C C . SER A 1 88 ? -5.335 3.756 -10.387 1.00 95.69 88 SER A C 1
ATOM 639 O O . SER A 1 88 ? -6.281 3.705 -9.598 1.00 95.69 88 SER A O 1
ATOM 641 N N . SER A 1 89 ? -4.563 4.841 -10.489 1.00 95.69 89 SER A N 1
ATOM 642 C CA . SER A 1 89 ? -4.809 6.073 -9.727 1.00 95.69 89 SER A CA 1
ATOM 643 C C . SER A 1 89 ? -6.218 6.647 -9.932 1.00 95.69 89 SER A C 1
ATOM 645 O O . SER A 1 89 ? -6.789 7.213 -9.004 1.00 95.69 89 SER A O 1
ATOM 647 N N . GLN A 1 90 ? -6.794 6.520 -11.136 1.00 96.38 90 GLN A N 1
ATOM 648 C CA . GLN A 1 90 ? -8.146 7.023 -11.413 1.00 96.38 90 GLN A CA 1
ATOM 649 C C . GLN A 1 90 ? -9.218 6.207 -10.686 1.00 96.38 90 GLN A C 1
ATOM 651 O O . GLN A 1 90 ? -10.078 6.786 -10.029 1.00 96.38 90 GLN A O 1
ATOM 656 N N . ASP A 1 91 ? -9.115 4.880 -10.754 1.00 97.25 91 ASP A N 1
ATOM 657 C CA . ASP A 1 91 ? -9.986 3.950 -10.025 1.00 97.25 91 ASP A CA 1
ATOM 658 C C . ASP A 1 91 ? -9.907 4.211 -8.510 1.00 97.25 91 ASP A C 1
ATOM 660 O O . ASP A 1 91 ? -10.921 4.383 -7.834 1.00 97.25 91 ASP A O 1
ATOM 664 N N . ALA A 1 92 ? -8.693 4.412 -7.985 1.00 96.75 92 ALA A N 1
ATOM 665 C CA . ALA A 1 92 ? -8.491 4.748 -6.580 1.00 96.75 92 ALA A CA 1
ATOM 666 C C . ALA A 1 92 ? -9.214 6.053 -6.178 1.00 96.75 92 ALA A C 1
ATOM 668 O O . ALA A 1 92 ? -9.873 6.106 -5.137 1.00 96.75 92 ALA A O 1
ATOM 669 N N . LEU A 1 93 ? -9.141 7.105 -7.004 1.00 95.94 93 LEU A N 1
ATOM 670 C CA . LEU A 1 93 ? -9.849 8.369 -6.758 1.00 95.94 93 LEU A CA 1
ATOM 671 C C . LEU A 1 93 ? -11.375 8.237 -6.835 1.00 95.94 93 LEU A C 1
ATOM 673 O O . LEU A 1 93 ? -12.082 8.885 -6.054 1.00 95.94 93 LEU A O 1
ATOM 677 N N . GLU A 1 94 ? -11.890 7.434 -7.766 1.00 96.81 94 GLU A N 1
ATOM 678 C CA . GLU A 1 94 ? -13.325 7.155 -7.867 1.00 96.81 94 GLU A CA 1
ATOM 679 C C . GLU A 1 94 ? -13.819 6.447 -6.602 1.00 96.81 94 GLU A C 1
ATOM 681 O O . GLU A 1 94 ? -14.778 6.899 -5.970 1.00 96.81 94 GLU A O 1
ATOM 686 N N . GLN A 1 95 ? -13.101 5.418 -6.148 1.00 97.06 95 GLN A N 1
ATOM 687 C CA . GLN A 1 95 ? -13.433 4.710 -4.913 1.00 97.06 95 GLN A CA 1
ATOM 688 C C . GLN A 1 95 ? -13.346 5.611 -3.674 1.00 97.06 95 GLN A C 1
ATOM 690 O O . GLN A 1 95 ? -14.235 5.564 -2.820 1.00 97.06 95 GLN A O 1
ATOM 695 N N . LEU A 1 96 ? -12.331 6.479 -3.590 1.00 95.69 96 LEU A N 1
ATOM 696 C CA . LEU A 1 96 ? -12.197 7.474 -2.515 1.00 95.69 96 LEU A CA 1
ATOM 697 C C . LEU A 1 96 ? -13.354 8.478 -2.475 1.00 95.69 96 LEU A C 1
ATOM 699 O O . LEU A 1 96 ? -13.611 9.073 -1.425 1.00 95.69 96 LEU A O 1
ATOM 703 N N . SER A 1 97 ? -14.040 8.680 -3.600 1.00 93.94 97 SER A N 1
ATOM 704 C CA . SER A 1 97 ? -15.204 9.564 -3.694 1.00 93.94 97 SER A CA 1
ATOM 705 C C . SER A 1 97 ? -16.497 8.859 -3.267 1.00 93.94 97 SER A C 1
ATOM 707 O O . SER A 1 97 ? -17.411 9.516 -2.775 1.00 93.94 97 SER A O 1
ATOM 709 N N . GLY A 1 98 ? -16.574 7.533 -3.429 1.00 92.44 98 GLY A N 1
ATOM 710 C CA . GLY A 1 98 ? -17.756 6.732 -3.098 1.00 92.44 98 GLY A CA 1
ATOM 711 C C . GLY A 1 98 ? -17.813 6.210 -1.658 1.00 92.44 98 GLY A C 1
ATOM 712 O O . GLY A 1 98 ? -18.907 5.951 -1.157 1.00 92.44 98 GLY A O 1
ATOM 713 N N . ARG A 1 99 ? -16.668 6.044 -0.981 1.00 92.44 99 ARG A N 1
ATOM 714 C CA . ARG A 1 99 ? -16.603 5.579 0.418 1.00 92.44 99 ARG A CA 1
ATOM 715 C C . ARG A 1 99 ? -15.359 6.069 1.160 1.00 92.44 99 ARG A C 1
ATOM 717 O O . ARG A 1 99 ? -14.428 6.629 0.576 1.00 92.44 99 ARG A O 1
ATOM 724 N N . ASP A 1 100 ? -15.354 5.860 2.471 1.00 92.31 100 ASP A N 1
ATOM 725 C CA . ASP A 1 100 ? -14.207 6.133 3.332 1.00 92.31 100 ASP A CA 1
ATOM 726 C C . ASP A 1 100 ? -13.331 4.897 3.517 1.00 92.31 100 ASP A C 1
ATOM 728 O O . ASP A 1 100 ? -13.821 3.778 3.660 1.00 92.31 100 ASP A O 1
ATOM 732 N N . PHE A 1 101 ? -12.025 5.143 3.555 1.00 95.12 101 PHE A N 1
ATOM 733 C CA . PHE A 1 101 ? -11.004 4.151 3.856 1.00 95.12 101 PHE A CA 1
ATOM 734 C C . PHE A 1 101 ? -10.198 4.600 5.060 1.00 95.12 101 PHE A C 1
ATOM 736 O O . PHE A 1 101 ? -10.065 5.800 5.336 1.00 95.12 101 PHE A O 1
ATOM 743 N N . ASP A 1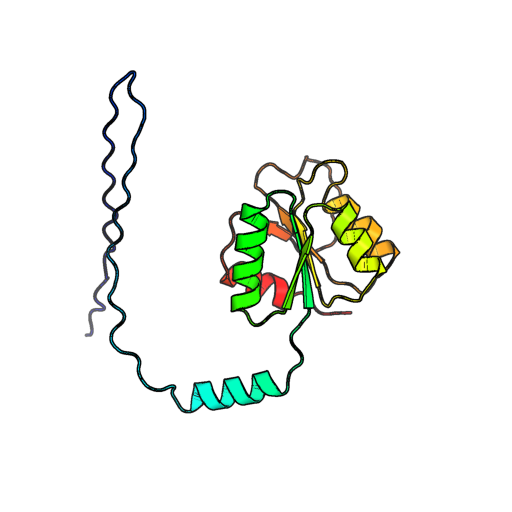 102 ? -9.649 3.626 5.771 1.00 95.06 102 ASP A N 1
ATOM 744 C CA . ASP A 1 102 ? -8.754 3.856 6.887 1.00 95.06 102 ASP A CA 1
ATOM 745 C C . ASP A 1 102 ? -7.375 4.258 6.405 1.00 95.06 102 ASP A C 1
ATOM 747 O O . ASP A 1 102 ? -6.854 5.264 6.883 1.00 95.06 102 ASP A O 1
ATOM 751 N N . ARG A 1 103 ? -6.817 3.562 5.418 1.00 95.00 103 ARG A N 1
ATOM 752 C CA . ARG A 1 103 ? -5.523 3.908 4.820 1.00 95.00 103 ARG A CA 1
ATOM 753 C C . ARG A 1 103 ? -5.541 3.656 3.319 1.00 95.00 103 ARG A C 1
ATOM 755 O O . ARG A 1 103 ? -6.391 2.923 2.814 1.00 95.00 103 ARG A O 1
ATOM 762 N N . VAL A 1 104 ? -4.566 4.231 2.627 1.00 96.12 104 VAL A N 1
ATOM 763 C CA . VAL A 1 104 ? -4.278 3.922 1.223 1.00 96.12 104 VAL A CA 1
ATOM 764 C C . VAL A 1 104 ? -2.856 3.391 1.114 1.00 96.12 104 VAL A C 1
ATOM 766 O O . VAL A 1 104 ? -1.944 3.958 1.708 1.00 96.12 104 VAL A O 1
ATOM 769 N N . VAL A 1 105 ? -2.660 2.332 0.340 1.00 96.44 105 VAL A N 1
ATOM 770 C CA . VAL A 1 105 ? -1.352 1.873 -0.129 1.00 96.44 105 VAL A CA 1
ATOM 771 C C . VAL A 1 105 ? -1.348 2.052 -1.638 1.00 96.44 105 VAL A C 1
ATOM 773 O O . VAL A 1 105 ? -2.230 1.535 -2.311 1.00 96.44 105 VAL A O 1
ATOM 776 N N . THR A 1 106 ? -0.400 2.806 -2.182 1.00 95.62 106 THR A N 1
ATOM 777 C CA . THR A 1 106 ? -0.338 3.075 -3.625 1.00 95.62 106 THR A CA 1
ATOM 778 C C . THR A 1 106 ? 1.049 2.820 -4.169 1.00 95.62 106 THR A C 1
ATOM 780 O O . THR A 1 106 ? 2.032 3.212 -3.546 1.00 95.62 106 THR A O 1
ATOM 783 N N . ASP A 1 107 ? 1.134 2.231 -5.354 1.00 94.06 107 ASP A N 1
ATOM 784 C CA . ASP A 1 107 ? 2.360 2.232 -6.137 1.00 94.06 107 ASP A CA 1
ATOM 785 C C . ASP A 1 107 ? 2.672 3.629 -6.693 1.00 94.06 107 ASP A C 1
ATOM 787 O O . ASP A 1 107 ? 1.780 4.467 -6.842 1.00 94.06 107 ASP A O 1
ATOM 791 N N . HIS A 1 108 ? 3.942 3.907 -6.985 1.00 90.00 108 HIS A N 1
ATOM 792 C CA . HIS A 1 108 ? 4.344 5.147 -7.641 1.00 90.00 108 HIS A CA 1
ATOM 793 C C . HIS A 1 108 ? 4.174 5.109 -9.163 1.00 90.00 108 HIS A C 1
ATOM 795 O O . HIS A 1 108 ? 3.683 6.084 -9.742 1.00 90.00 108 HIS A O 1
ATOM 801 N N . ALA A 1 109 ? 4.600 4.022 -9.798 1.00 87.31 109 ALA A N 1
ATOM 802 C CA . ALA A 1 109 ? 4.802 3.880 -11.231 1.00 87.31 109 ALA A CA 1
ATOM 803 C C . ALA A 1 109 ? 3.529 3.434 -11.963 1.00 87.31 109 ALA A C 1
ATOM 805 O O . ALA A 1 109 ? 3.542 2.474 -12.719 1.00 87.31 109 ALA A O 1
ATOM 806 N N . MET A 1 110 ? 2.450 4.203 -11.815 1.00 89.81 110 MET A N 1
ATOM 807 C CA . MET A 1 110 ? 1.202 3.955 -12.538 1.00 89.81 110 MET A CA 1
ATOM 808 C C . MET A 1 110 ? 1.084 4.790 -13.830 1.00 89.81 110 MET A C 1
ATOM 810 O O . MET A 1 110 ? 1.478 5.965 -13.863 1.00 89.81 110 MET A O 1
ATOM 814 N N . PRO A 1 111 ? 0.486 4.242 -14.906 1.00 85.56 111 PRO A N 1
ATOM 815 C CA . PRO A 1 111 ? 0.262 4.946 -16.161 1.00 85.56 111 PRO A CA 1
ATOM 816 C C . PRO A 1 111 ? -0.773 6.063 -16.006 1.00 85.56 111 PRO A C 1
ATOM 818 O O . PRO A 1 111 ? -1.698 5.989 -15.196 1.00 85.56 111 PRO A O 1
ATOM 821 N N . ARG A 1 112 ? -0.661 7.087 -16.864 1.00 89.19 112 ARG A N 1
ATOM 822 C CA . ARG A 1 112 ? -1.480 8.321 -16.897 1.00 89.19 112 ARG A CA 1
ATOM 823 C C . ARG A 1 112 ? -1.317 9.227 -15.676 1.00 89.19 112 ARG A C 1
ATOM 825 O O . ARG A 1 112 ? -1.233 10.437 -15.851 1.00 89.19 112 ARG A O 1
ATOM 832 N N . MET A 1 113 ? -1.306 8.663 -14.473 1.00 89.75 113 MET A N 1
ATOM 833 C CA . MET A 1 113 ? -1.222 9.395 -13.218 1.00 89.75 113 MET A CA 1
ATOM 834 C C . MET A 1 113 ? -0.442 8.581 -12.188 1.00 89.75 113 MET A C 1
ATOM 836 O O . MET A 1 113 ? -0.840 7.465 -11.861 1.00 89.75 113 MET A O 1
ATOM 840 N N . THR A 1 114 ? 0.635 9.159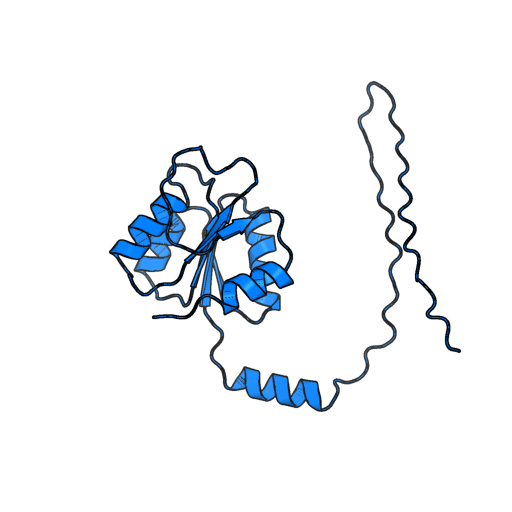 -11.660 1.00 90.62 114 THR A N 1
ATOM 841 C CA . THR A 1 114 ? 1.530 8.495 -10.701 1.00 90.62 114 THR A CA 1
ATOM 842 C C . THR A 1 114 ? 0.926 8.445 -9.299 1.00 90.62 114 THR A C 1
ATOM 844 O O . THR A 1 114 ? 0.073 9.265 -8.945 1.00 90.62 114 THR A O 1
ATOM 847 N N . GLY A 1 115 ? 1.434 7.553 -8.445 1.00 89.25 115 GLY A N 1
ATOM 848 C CA . GLY A 1 115 ? 1.038 7.503 -7.033 1.00 89.25 115 GLY A CA 1
ATOM 849 C C . GLY A 1 115 ? 1.285 8.815 -6.287 1.00 89.25 115 GLY A C 1
ATOM 850 O O . GLY A 1 115 ? 0.505 9.203 -5.424 1.00 89.25 115 GLY A O 1
ATOM 851 N N . ALA A 1 116 ? 2.327 9.563 -6.665 1.00 89.12 116 ALA A N 1
ATOM 852 C CA . ALA A 1 116 ? 2.596 10.887 -6.101 1.00 89.12 116 ALA A CA 1
ATOM 853 C C . ALA A 1 116 ? 1.480 11.895 -6.421 1.00 89.12 116 ALA A C 1
ATOM 855 O O . ALA A 1 116 ? 1.082 12.683 -5.563 1.00 89.12 116 ALA A O 1
ATOM 856 N N . GLN A 1 117 ? 0.951 11.852 -7.645 1.00 90.88 117 GLN A N 1
ATOM 857 C CA . GLN A 1 117 ? -0.196 12.670 -8.032 1.00 90.88 117 GLN A CA 1
ATOM 858 C C . GLN A 1 117 ? -1.468 12.205 -7.312 1.00 90.88 117 GLN A C 1
ATOM 860 O O . GLN A 1 117 ? -2.258 13.046 -6.890 1.00 90.88 117 GLN A O 1
ATOM 865 N N . LEU A 1 118 ? -1.646 10.891 -7.111 1.00 93.06 118 LEU A N 1
ATOM 866 C CA . LEU A 1 118 ? -2.766 10.342 -6.334 1.00 93.06 118 LEU A CA 1
ATOM 867 C C . LEU A 1 118 ? -2.743 10.846 -4.896 1.00 93.06 118 LEU A C 1
ATOM 869 O O . LEU A 1 118 ? -3.773 11.282 -4.396 1.00 93.06 118 LEU A O 1
ATOM 873 N N . ILE A 1 119 ? -1.574 10.848 -4.260 1.00 92.19 119 ILE A N 1
ATOM 874 C CA . ILE A 1 119 ? -1.385 11.378 -2.908 1.00 92.19 119 ILE A CA 1
ATOM 875 C C . ILE A 1 119 ? -1.776 12.855 -2.832 1.00 92.19 119 ILE A C 1
ATOM 877 O O . ILE A 1 119 ? -2.495 13.242 -1.914 1.00 92.19 119 ILE A O 1
ATOM 881 N N . ALA A 1 120 ? -1.346 13.673 -3.796 1.00 90.50 120 ALA A N 1
ATOM 882 C CA . ALA A 1 120 ? -1.679 15.095 -3.821 1.00 90.50 120 ALA A CA 1
ATOM 883 C C . ALA A 1 120 ? -3.196 15.332 -3.962 1.00 90.50 120 ALA A C 1
ATOM 885 O O . ALA A 1 120 ? -3.782 16.097 -3.195 1.00 90.50 120 ALA A O 1
ATOM 886 N N . GLU A 1 121 ? -3.845 14.635 -4.897 1.00 92.31 121 GLU A N 1
ATOM 887 C CA . GLU A 1 121 ? -5.294 14.718 -5.126 1.00 92.31 121 GLU A CA 1
ATOM 888 C C . GLU A 1 121 ? -6.105 14.188 -3.935 1.00 92.31 121 GLU A C 1
ATOM 890 O O . GLU A 1 121 ? -7.078 14.809 -3.502 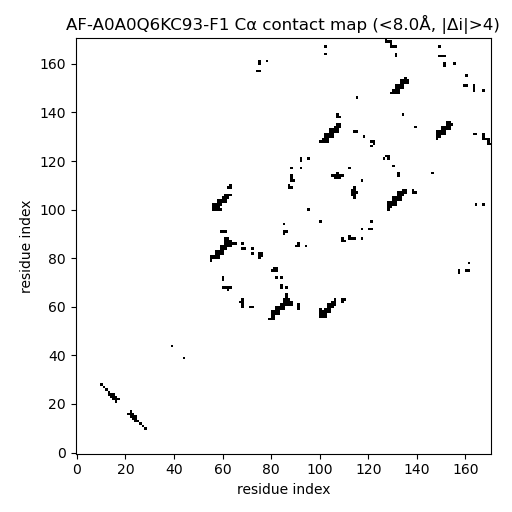1.00 92.31 121 GLU A O 1
ATOM 895 N N . ALA A 1 122 ? -5.698 13.050 -3.370 1.00 91.88 122 ALA A N 1
ATOM 896 C CA . ALA A 1 122 ? -6.338 12.461 -2.202 1.00 91.88 122 ALA A CA 1
ATOM 897 C C . ALA A 1 122 ? -6.171 13.354 -0.967 1.00 91.88 122 ALA A C 1
ATOM 899 O O . ALA A 1 122 ? -7.144 13.566 -0.250 1.00 91.88 122 ALA A O 1
ATOM 900 N N . GLY A 1 123 ? -4.989 13.940 -0.756 1.00 89.19 123 GLY A N 1
ATOM 901 C CA . GLY A 1 123 ? -4.718 14.872 0.340 1.00 89.19 123 GLY A CA 1
ATOM 902 C C . GLY A 1 123 ? -5.527 16.168 0.242 1.00 89.19 123 GLY A C 1
ATOM 903 O O . GLY A 1 123 ? -6.007 16.663 1.259 1.00 89.19 123 GLY A O 1
ATOM 904 N N . ALA A 1 124 ? -5.770 16.677 -0.971 1.00 88.88 124 ALA A N 1
ATOM 905 C CA . ALA A 1 124 ? -6.641 17.836 -1.182 1.00 88.88 124 ALA A CA 1
ATOM 906 C C . ALA A 1 124 ? -8.112 17.550 -0.818 1.00 88.88 124 ALA A C 1
ATOM 908 O O . ALA A 1 124 ? -8.821 18.444 -0.358 1.00 88.88 124 ALA A O 1
ATOM 909 N N . ARG A 1 125 ? -8.576 16.307 -1.009 1.00 89.38 125 ARG A N 1
ATOM 910 C CA . ARG A 1 125 ? -9.963 15.886 -0.725 1.00 89.38 125 ARG A CA 1
ATOM 911 C C . ARG A 1 125 ? -10.156 15.392 0.708 1.00 89.38 125 ARG A C 1
ATOM 913 O O . ARG A 1 125 ? -11.202 15.633 1.304 1.00 89.38 125 ARG A O 1
ATOM 920 N N . LYS A 1 126 ? -9.170 14.670 1.244 1.00 89.94 126 LYS A N 1
ATOM 921 C CA . LYS A 1 126 ? -9.191 14.006 2.554 1.00 89.94 126 LYS A CA 1
ATOM 922 C C . LYS A 1 126 ? -7.845 14.212 3.275 1.00 89.94 126 LYS A C 1
ATOM 924 O O . LYS A 1 126 ? -7.049 13.280 3.344 1.00 89.94 126 LYS A O 1
ATOM 929 N N . PRO A 1 127 ? -7.595 15.394 3.871 1.00 87.19 127 PRO A N 1
ATOM 930 C CA . PRO A 1 127 ? -6.300 15.727 4.483 1.00 87.19 127 PRO A CA 1
ATOM 931 C C . PRO A 1 127 ? -5.864 14.798 5.626 1.00 87.19 127 PRO A C 1
ATOM 933 O O . PRO A 1 127 ? -4.676 14.642 5.876 1.00 87.19 127 PRO A O 1
ATOM 936 N N . ALA A 1 128 ? -6.822 14.175 6.320 1.00 88.75 128 ALA A N 1
ATOM 937 C CA . ALA A 1 128 ? -6.569 13.252 7.429 1.00 88.75 128 ALA A CA 1
ATOM 938 C C . ALA A 1 128 ? -6.456 11.776 6.993 1.00 88.75 128 ALA A C 1
ATOM 940 O O . ALA A 1 128 ? -6.449 10.885 7.844 1.00 88.75 128 ALA A O 1
ATOM 941 N N . LEU A 1 129 ? -6.451 11.490 5.684 1.00 91.19 129 LEU A N 1
ATOM 942 C CA . LEU A 1 129 ? -6.301 10.137 5.152 1.00 91.19 129 LEU A CA 1
ATOM 943 C C . LEU A 1 129 ? -4.813 9.776 5.076 1.00 91.19 129 LEU A C 1
ATOM 945 O O . LEU A 1 129 ? -4.098 10.363 4.266 1.00 91.19 129 LEU A O 1
ATOM 949 N N . PRO A 1 130 ? -4.327 8.804 5.863 1.00 92.94 130 PRO A N 1
ATOM 950 C CA . PRO A 1 130 ? -2.929 8.411 5.792 1.00 92.94 130 PRO A CA 1
ATOM 951 C C . PRO A 1 130 ? -2.685 7.526 4.568 1.00 92.94 130 PRO A C 1
ATOM 953 O O . PRO A 1 130 ? -3.454 6.597 4.292 1.00 92.94 130 PRO A O 1
ATOM 956 N N . ILE A 1 131 ? -1.596 7.807 3.857 1.00 94.00 131 ILE A N 1
ATOM 957 C CA . ILE A 1 131 ? -1.237 7.140 2.605 1.00 94.00 131 ILE A CA 1
ATOM 958 C C . ILE A 1 131 ? 0.192 6.606 2.711 1.00 94.00 131 ILE A C 1
ATOM 960 O O . ILE A 1 131 ? 1.089 7.313 3.164 1.00 94.00 13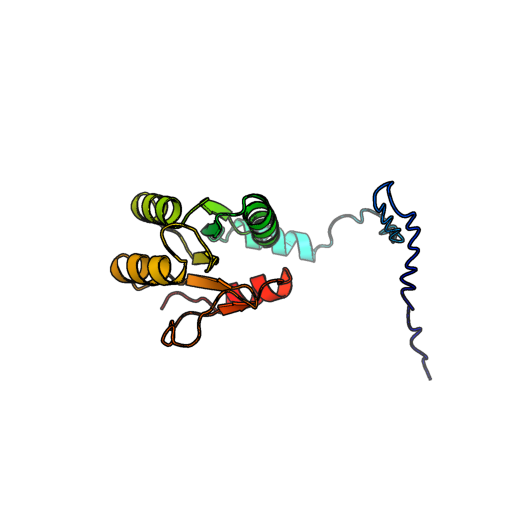1 ILE A O 1
ATOM 964 N N . LEU A 1 132 ? 0.395 5.363 2.285 1.00 94.19 132 LEU A N 1
ATOM 965 C CA . LEU A 1 132 ? 1.693 4.721 2.118 1.00 94.19 132 LEU A CA 1
ATOM 966 C C . LEU A 1 132 ? 2.034 4.663 0.634 1.00 94.19 132 LEU A C 1
ATOM 968 O O . LEU A 1 132 ? 1.271 4.111 -0.159 1.00 94.19 132 LEU A O 1
ATOM 972 N N . LEU A 1 133 ? 3.201 5.184 0.269 1.00 93.62 133 LEU A N 1
ATOM 973 C CA . LEU A 1 133 ? 3.711 5.079 -1.092 1.00 93.62 133 LEU A CA 1
ATOM 974 C C . LEU A 1 133 ? 4.659 3.879 -1.209 1.00 93.62 133 LEU A C 1
ATOM 976 O O . LEU A 1 133 ? 5.771 3.906 -0.678 1.00 93.62 133 LEU A O 1
ATOM 980 N N . ALA A 1 134 ? 4.245 2.846 -1.932 1.00 91.94 134 ALA A N 1
ATOM 981 C CA . ALA A 1 134 ? 5.113 1.762 -2.363 1.00 91.94 134 ALA A CA 1
ATOM 982 C C . ALA A 1 134 ? 5.888 2.186 -3.624 1.00 91.94 134 ALA A C 1
ATOM 984 O O . ALA A 1 134 ? 5.316 2.757 -4.548 1.00 91.94 134 ALA A O 1
ATOM 985 N N . THR A 1 135 ? 7.203 1.960 -3.662 1.00 86.69 135 THR A N 1
ATOM 986 C CA . THR A 1 135 ? 8.059 2.427 -4.771 1.00 86.69 135 THR A CA 1
ATOM 987 C C . THR A 1 135 ? 9.099 1.384 -5.137 1.00 86.69 135 THR A C 1
ATOM 989 O O . THR A 1 135 ? 9.807 0.913 -4.246 1.00 86.69 135 THR A O 1
ATOM 992 N N . GLY A 1 136 ? 9.270 1.061 -6.416 1.00 81.44 136 GLY A N 1
ATOM 993 C CA . GLY A 1 136 ? 10.421 0.295 -6.883 1.00 81.44 136 GLY A CA 1
ATOM 994 C C . GLY A 1 136 ? 11.708 1.120 -6.905 1.00 81.44 136 GLY A C 1
ATOM 995 O O . GLY A 1 136 ? 11.711 2.352 -6.851 1.00 81.44 136 GLY A O 1
ATOM 996 N N . TYR A 1 137 ? 12.836 0.413 -6.989 1.00 59.88 137 TYR A N 1
ATOM 997 C CA . TYR A 1 137 ? 14.189 0.986 -6.970 1.00 59.88 137 TYR A CA 1
ATOM 998 C C . TYR A 1 137 ? 14.459 2.014 -8.086 1.00 59.88 137 TYR A C 1
ATOM 1000 O O . TYR A 1 137 ? 15.372 2.826 -7.950 1.00 59.88 137 TYR A O 1
ATOM 1008 N N . ALA A 1 138 ? 13.695 1.972 -9.182 1.00 59.88 138 ALA A N 1
ATOM 1009 C CA . ALA A 1 138 ? 13.883 2.811 -10.366 1.00 59.88 138 ALA A CA 1
ATOM 1010 C C . ALA A 1 138 ? 12.823 3.916 -10.522 1.00 59.88 138 ALA A C 1
ATOM 1012 O O . ALA A 1 138 ? 12.939 4.739 -11.428 1.00 59.88 138 ALA A O 1
ATOM 1013 N N . ASP A 1 139 ? 11.809 3.949 -9.653 1.00 63.84 139 ASP A N 1
ATOM 1014 C CA . ASP A 1 139 ? 10.565 4.656 -9.968 1.00 63.84 139 ASP A CA 1
ATOM 1015 C C . ASP A 1 139 ? 10.554 6.117 -9.527 1.00 63.84 139 ASP A C 1
ATOM 1017 O O . ASP A 1 139 ? 9.736 6.885 -10.020 1.00 63.84 139 ASP A O 1
ATOM 1021 N N . LEU A 1 140 ? 11.464 6.548 -8.645 1.00 63.16 140 LEU A N 1
ATOM 1022 C CA . LEU A 1 140 ? 11.552 7.962 -8.278 1.00 63.16 140 LEU A CA 1
ATOM 1023 C C . LEU A 1 140 ? 12.581 8.696 -9.140 1.00 63.16 140 LEU A C 1
ATOM 1025 O O . LEU A 1 140 ? 13.785 8.520 -8.923 1.00 63.16 140 LEU A O 1
ATOM 1029 N N . PRO A 1 141 ? 12.152 9.580 -10.060 1.00 55.53 141 PRO A N 1
ATOM 1030 C CA . PRO A 1 141 ? 13.087 10.469 -10.720 1.00 55.53 141 PRO A CA 1
ATOM 1031 C C . PRO A 1 141 ? 13.759 11.400 -9.692 1.00 55.53 141 PRO A C 1
ATOM 1033 O O . PRO A 1 141 ? 13.126 11.839 -8.725 1.00 55.53 141 PRO A O 1
ATOM 1036 N N . PRO A 1 142 ? 15.046 11.741 -9.873 1.00 45.47 142 PRO A N 1
ATOM 1037 C CA . PRO A 1 142 ? 15.690 12.754 -9.049 1.00 45.47 142 PRO A CA 1
ATOM 1038 C C . PRO A 1 142 ? 14.940 14.085 -9.202 1.00 45.47 142 PRO A C 1
ATOM 1040 O O . PRO A 1 142 ? 14.764 14.576 -10.315 1.00 45.47 142 PRO A O 1
ATOM 1043 N N . GLY A 1 143 ? 14.485 14.666 -8.088 1.00 46.19 143 GLY A N 1
ATOM 1044 C CA . GLY A 1 143 ? 13.780 15.953 -8.082 1.00 46.19 143 GLY A CA 1
ATOM 1045 C C . GLY A 1 143 ? 12.263 15.886 -7.893 1.00 46.19 143 GLY A C 1
ATOM 1046 O O . GLY A 1 143 ? 11.631 16.942 -7.873 1.00 46.19 143 GLY A O 1
ATOM 1047 N N . VAL A 1 144 ? 11.666 14.704 -7.681 1.00 52.78 144 VAL A N 1
ATOM 1048 C CA . VAL A 1 144 ? 10.369 14.657 -6.985 1.00 52.78 144 VAL A CA 1
ATOM 1049 C C . VAL A 1 144 ? 10.630 15.224 -5.592 1.00 52.78 144 VAL A C 1
ATOM 1051 O O . VAL A 1 144 ? 11.408 14.651 -4.828 1.00 52.78 144 VAL A O 1
ATOM 1054 N N . GLY A 1 145 ? 10.081 16.408 -5.305 1.00 51.84 145 GLY A N 1
ATOM 1055 C CA . GLY A 1 145 ? 10.205 17.045 -3.994 1.00 51.84 145 GLY A CA 1
ATOM 1056 C C . GLY A 1 145 ? 9.760 16.095 -2.877 1.00 51.84 145 GLY A C 1
ATOM 1057 O O . GLY A 1 145 ? 9.141 15.070 -3.166 1.00 51.84 145 GLY A O 1
ATOM 1058 N N . PRO A 1 146 ? 10.077 16.392 -1.607 1.00 52.81 146 PRO A N 1
ATOM 1059 C CA . PRO A 1 146 ? 9.688 15.532 -0.499 1.00 52.81 146 PRO A CA 1
ATOM 1060 C C . PRO A 1 146 ? 8.170 15.321 -0.531 1.00 52.81 146 PRO A C 1
ATOM 1062 O O . PRO A 1 146 ? 7.399 16.226 -0.225 1.00 52.81 146 PRO A O 1
ATOM 1065 N N . ILE A 1 147 ? 7.742 14.132 -0.958 1.00 64.06 147 ILE A N 1
ATOM 1066 C CA . ILE A 1 147 ? 6.384 13.674 -0.713 1.00 64.06 147 ILE A CA 1
ATOM 1067 C C . ILE A 1 147 ? 6.387 13.352 0.774 1.00 64.06 147 ILE A C 1
ATOM 1069 O O . ILE A 1 147 ? 7.077 12.422 1.193 1.00 64.06 147 ILE A O 1
ATOM 1073 N N . ASP A 1 148 ? 5.686 14.160 1.561 1.00 75.56 148 ASP A N 1
ATOM 1074 C CA . ASP A 1 148 ? 5.636 14.042 3.020 1.00 75.56 148 ASP A CA 1
ATOM 1075 C C . ASP A 1 148 ? 4.695 12.907 3.448 1.00 75.56 148 ASP A C 1
ATOM 1077 O O . ASP A 1 148 ? 3.740 13.088 4.197 1.00 75.56 148 ASP A O 1
ATOM 1081 N N . VAL A 1 149 ? 4.920 11.722 2.881 1.00 83.31 149 VAL A N 1
ATOM 1082 C CA . VAL A 1 149 ? 4.224 10.496 3.255 1.00 83.31 149 VAL A CA 1
ATOM 1083 C C . VAL A 1 149 ? 5.235 9.374 3.467 1.00 83.31 149 VAL A C 1
ATOM 1085 O O . VAL A 1 149 ? 6.277 9.344 2.800 1.00 83.31 149 VAL A O 1
ATOM 1088 N N . PRO A 1 150 ? 4.945 8.418 4.362 1.00 89.00 150 PRO A N 1
ATOM 1089 C CA . PRO A 1 150 ? 5.764 7.227 4.518 1.00 89.00 150 PRO A CA 1
ATOM 1090 C C . PRO A 1 150 ? 5.929 6.464 3.201 1.00 89.00 150 PRO A C 1
ATOM 1092 O O . PRO A 1 150 ? 5.016 6.390 2.374 1.00 89.00 150 PRO A O 1
ATOM 1095 N N . ARG A 1 151 ? 7.113 5.876 3.018 1.00 89.94 151 ARG A N 1
ATOM 1096 C CA . ARG A 1 151 ? 7.486 5.143 1.806 1.00 89.94 151 ARG A CA 1
ATOM 1097 C C . ARG A 1 151 ? 7.912 3.721 2.135 1.00 89.94 151 ARG A C 1
ATOM 1099 O O . ARG A 1 151 ? 8.598 3.502 3.132 1.00 89.94 151 ARG A O 1
ATOM 1106 N N . LEU A 1 152 ? 7.558 2.787 1.260 1.00 90.81 152 LEU A N 1
ATOM 1107 C CA . LEU A 1 152 ? 7.961 1.387 1.332 1.00 90.81 152 LEU A CA 1
ATOM 1108 C C . LEU A 1 152 ? 8.629 0.972 0.017 1.00 90.81 152 LEU A C 1
ATOM 1110 O O . LEU A 1 152 ? 8.040 1.084 -1.056 1.00 90.81 152 LEU A O 1
ATOM 1114 N N . SER A 1 153 ? 9.870 0.503 0.089 1.00 90.25 153 SER A N 1
ATOM 1115 C CA . SER A 1 153 ? 10.604 0.067 -1.100 1.00 90.25 153 SER A CA 1
ATOM 1116 C C . SER A 1 153 ? 10.158 -1.327 -1.536 1.00 90.25 153 SER A C 1
ATOM 1118 O O . SER A 1 153 ? 10.083 -2.234 -0.714 1.00 90.25 153 SER A O 1
ATOM 1120 N N . LYS A 1 154 ? 9.902 -1.516 -2.832 1.00 88.69 154 LYS A N 1
ATOM 1121 C CA . LYS A 1 154 ? 9.674 -2.830 -3.444 1.00 88.69 154 LYS A CA 1
ATOM 1122 C C . LYS A 1 154 ? 11.022 -3.494 -3.805 1.00 88.69 154 LYS A C 1
ATOM 1124 O O . LYS A 1 154 ? 11.906 -2.799 -4.318 1.00 88.69 154 LYS A O 1
ATOM 1129 N N . PRO A 1 155 ? 11.181 -4.821 -3.617 1.00 90.25 155 PRO A N 1
ATOM 1130 C CA . PRO A 1 155 ? 10.227 -5.741 -2.990 1.00 90.25 155 PRO A CA 1
ATOM 1131 C C . PRO A 1 155 ? 10.195 -5.583 -1.461 1.00 90.25 155 PRO A C 1
ATOM 1133 O O . PRO A 1 155 ? 11.220 -5.287 -0.854 1.00 90.25 155 PRO A O 1
ATOM 1136 N N . PHE A 1 156 ? 9.031 -5.827 -0.855 1.00 89.50 156 PHE A N 1
ATOM 1137 C CA . PHE A 1 156 ? 8.821 -5.782 0.595 1.00 89.50 156 PHE A CA 1
ATOM 1138 C C . PHE A 1 156 ? 8.200 -7.084 1.111 1.00 89.50 156 PHE A C 1
ATOM 1140 O O . PHE A 1 156 ? 7.487 -7.786 0.394 1.00 89.50 156 PHE A O 1
ATOM 1147 N N . SER A 1 157 ? 8.464 -7.393 2.376 1.00 92.12 157 SER A N 1
ATOM 1148 C CA . SER A 1 157 ? 7.864 -8.502 3.119 1.00 92.12 157 SER A CA 1
ATOM 1149 C C . SER A 1 157 ? 6.569 -8.090 3.829 1.00 92.12 157 SER A C 1
ATOM 1151 O O . SER A 1 157 ? 6.323 -6.907 4.077 1.00 92.12 157 SER A O 1
ATOM 1153 N N . GLN A 1 158 ? 5.770 -9.078 4.249 1.00 93.38 158 GLN A N 1
ATOM 1154 C CA . GLN A 1 158 ? 4.583 -8.850 5.085 1.00 93.38 158 GLN A CA 1
ATOM 1155 C C . GLN A 1 158 ? 4.911 -8.058 6.359 1.00 93.38 158 GLN A C 1
ATOM 1157 O O . GLN A 1 158 ? 4.160 -7.174 6.757 1.00 93.38 158 GLN A O 1
ATOM 1162 N N . LEU A 1 159 ? 6.053 -8.352 6.993 1.00 91.31 159 LEU A N 1
ATOM 1163 C CA . LEU A 1 159 ? 6.485 -7.688 8.222 1.00 91.31 159 LEU A CA 1
ATOM 1164 C C . LEU A 1 159 ? 6.799 -6.204 7.991 1.00 91.31 159 LEU A C 1
ATOM 1166 O O . LEU A 1 159 ? 6.466 -5.370 8.833 1.00 91.31 159 LEU A O 1
ATOM 1170 N N . GLU A 1 160 ? 7.443 -5.871 6.874 1.00 92.88 160 GLU A N 1
ATOM 1171 C CA . GLU A 1 160 ? 7.739 -4.482 6.513 1.00 92.88 160 GLU A CA 1
ATOM 1172 C C . GLU A 1 160 ? 6.460 -3.717 6.175 1.00 92.88 160 GLU A C 1
ATOM 1174 O O . GLU A 1 160 ? 6.276 -2.604 6.669 1.00 92.88 160 GLU A O 1
ATOM 1179 N N . LEU A 1 161 ? 5.546 -4.339 5.423 1.00 93.69 161 LEU A N 1
ATOM 1180 C CA . LEU A 1 161 ? 4.233 -3.771 5.124 1.00 93.69 161 LEU A CA 1
ATOM 1181 C C . LEU A 1 161 ? 3.421 -3.528 6.403 1.00 93.69 161 LEU A C 1
ATOM 1183 O O . LEU A 1 161 ? 2.917 -2.427 6.613 1.00 93.69 161 LEU A O 1
ATOM 1187 N N . LYS A 1 162 ? 3.368 -4.517 7.302 1.00 92.75 162 LYS A N 1
ATOM 1188 C CA . LYS A 1 162 ? 2.711 -4.407 8.610 1.00 92.75 162 LYS A CA 1
ATOM 1189 C C . LYS A 1 162 ? 3.248 -3.220 9.402 1.00 92.75 162 LYS A C 1
ATOM 1191 O O . LYS A 1 162 ? 2.475 -2.366 9.826 1.00 92.75 162 LYS A O 1
ATOM 1196 N N . ARG A 1 163 ? 4.573 -3.136 9.566 1.00 92.88 163 ARG A N 1
ATOM 1197 C CA . ARG A 1 163 ? 5.217 -2.032 10.294 1.00 92.88 163 ARG A CA 1
ATOM 1198 C C . ARG A 1 163 ? 4.900 -0.683 9.661 1.00 92.88 163 ARG A C 1
ATOM 1200 O O . ARG A 1 163 ? 4.622 0.266 10.383 1.00 92.88 163 ARG A O 1
ATOM 1207 N N . ALA A 1 164 ? 4.935 -0.602 8.333 1.00 92.31 164 ALA A N 1
ATOM 1208 C CA . ALA A 1 164 ? 4.634 0.626 7.609 1.00 92.31 164 ALA A CA 1
ATOM 1209 C C . ALA A 1 164 ? 3.170 1.061 7.769 1.00 92.31 164 ALA A C 1
ATOM 1211 O O . ALA A 1 164 ? 2.895 2.252 7.782 1.00 92.31 164 ALA A O 1
ATOM 1212 N N . ILE A 1 165 ? 2.231 0.125 7.913 1.00 91.44 165 ILE A N 1
ATOM 1213 C CA . ILE A 1 165 ? 0.816 0.438 8.151 1.00 91.44 165 ILE A CA 1
ATOM 1214 C C . ILE A 1 165 ? 0.574 0.852 9.599 1.00 91.44 165 ILE A C 1
ATOM 1216 O O . ILE A 1 165 ? -0.179 1.790 9.846 1.00 91.44 165 ILE A O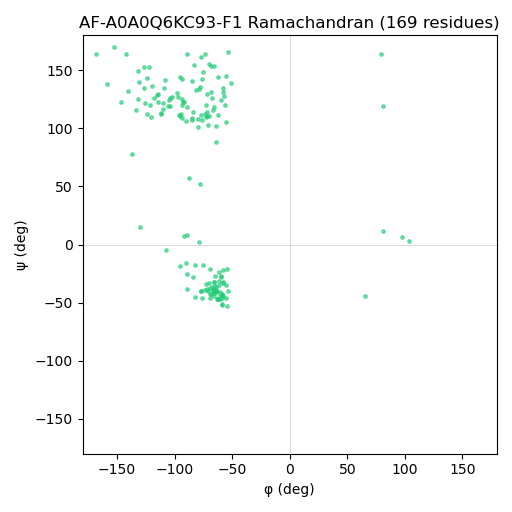 1
ATOM 1220 N N . GLU A 1 166 ? 1.223 0.195 10.559 1.00 89.75 166 GLU A N 1
ATOM 1221 C CA . GLU A 1 166 ? 1.075 0.503 11.986 1.00 89.75 166 GLU A CA 1
ATOM 1222 C C . GLU A 1 166 ? 1.601 1.895 12.355 1.00 89.75 166 GLU A C 1
ATOM 1224 O O . GLU A 1 166 ? 1.100 2.511 13.295 1.00 89.75 166 GLU A O 1
ATOM 1229 N N . THR A 1 167 ? 2.573 2.427 11.609 1.00 87.81 167 THR A N 1
ATOM 1230 C CA . THR A 1 167 ? 3.044 3.808 11.795 1.00 87.81 167 THR A CA 1
ATOM 1231 C C . THR A 1 167 ? 2.076 4.849 11.234 1.00 87.81 167 THR A C 1
ATOM 1233 O O . THR A 1 167 ? 2.149 6.016 11.622 1.00 87.81 167 THR A O 1
ATOM 1236 N N . LEU A 1 168 ? 1.147 4.457 10.356 1.00 85.62 168 LEU A N 1
ATOM 1237 C CA . LEU A 1 168 ? 0.116 5.349 9.843 1.00 85.62 168 LEU A CA 1
ATOM 1238 C C . LEU A 1 168 ? -0.996 5.480 10.881 1.00 85.62 168 LEU A C 1
ATOM 1240 O O . LEU A 1 168 ? -1.882 4.630 10.987 1.00 85.62 168 LEU A O 1
ATOM 1244 N N . ILE A 1 169 ? -0.998 6.582 11.617 1.00 77.44 169 ILE A N 1
ATOM 1245 C CA . ILE A 1 169 ? -2.057 6.943 12.563 1.00 77.44 169 ILE A CA 1
ATOM 1246 C C . ILE A 1 169 ? -2.833 8.123 11.959 1.00 77.44 169 ILE A C 1
ATOM 1248 O O . ILE A 1 169 ? -2.235 8.979 11.309 1.00 77.44 169 ILE A O 1
ATOM 1252 N N . ARG A 1 170 ? -4.169 8.161 12.108 1.00 69.12 170 ARG A N 1
ATOM 1253 C CA . ARG A 1 170 ? -4.930 9.368 11.730 1.00 69.12 170 ARG A CA 1
ATOM 1254 C C . ARG A 1 170 ? -4.534 10.477 12.706 1.00 69.12 170 ARG A C 1
ATOM 1256 O O . ARG A 1 170 ? -4.595 10.239 13.911 1.00 69.12 170 ARG A O 1
ATOM 1263 N N . ALA A 1 171 ? -4.108 11.622 12.182 1.00 56.91 171 ALA A N 1
ATOM 1264 C CA . ALA A 1 171 ? -3.886 12.829 12.975 1.00 56.91 171 ALA A CA 1
ATOM 1265 C C . ALA A 1 171 ? -5.217 13.440 13.437 1.00 56.91 171 ALA A C 1
ATOM 1267 O O . ALA A 1 171 ? -6.221 13.278 12.701 1.00 56.91 171 ALA A O 1
#

Solvent-accessible surface area (backbone atoms only — not comparable to full-atom values): 10634 Å² total; per-residue (Å²): 143,82,84,83,82,80,84,79,83,81,83,79,86,64,84,65,79,53,97,91,74,66,78,64,81,70,87,84,78,85,79,77,79,79,78,68,94,67,79,80,52,79,66,56,57,52,52,52,55,52,53,73,73,49,81,62,52,36,32,37,39,29,28,60,50,63,67,61,36,48,55,53,41,52,49,40,42,77,71,60,34,41,74,42,85,18,68,30,48,65,51,41,52,54,51,60,73,76,48,90,59,61,34,37,39,28,35,38,85,33,80,102,40,32,29,67,55,39,50,55,56,45,39,76,76,38,74,62,54,40,52,37,40,35,34,51,90,80,61,73,62,92,81,69,66,88,68,95,51,58,74,44,62,51,88,72,53,61,68,57,51,50,53,60,51,70,70,57,62,72,118

Secondary structure (DSSP, 8-state):
--------------EEE-TTS-EEE------------PPPPHHHHHHHHHHTTSPPPEEEEE-SSHHHHHHHHHHHHTTT-EEEEESSHHHHHHHHHHS--SEEEEES--SSS-HHHHHHHHHHH-TT--EEEEE-TT---TT-----S-EEESS--HHHHHHHHHT----

Radius of gyration: 20.94 Å; Cα contacts (8 Å, |Δi|>4): 213; chains: 1; bounding box: 46×49×57 Å

Mean predicted aligned error: 14.18 Å